Protein AF-A0A2V8V3L8-F1 (afdb_monomer_lite)

Secondary structure (DSSP, 8-state):
--HHHHHHHHHHHHHHHHHHHHHHHHHHHHHHHHHHHHHHHHHHHHHHHTSS-SS-TT-EEEEEES-TTSHHHHHHHHHHHHHHHHHT-EEEEES-SS--HHHHHHHHHHHHT-SSPPSEEEEE-S-TTT--

pLDDT: mean 83.92, std 11.47, range [58.34, 96.44]

Sequence (132 aa):
MGITLVRLHEVQVESKKQVIVTLKEIAMRQCHRAATAILLGTMLSVLAGCGGSQHDPLEKYYLLSANVKIPYWQTAANGLMRAASQLQVKGEVVGPETYDPQAEQQELHRLIGLQPKPAGILVSPADPALMK

Foldseek 3Di:
DPPVVVVVVVVVVVVVVVVVVVVVVVVVVVVVVVVVVVVVVVVVVVVVPPPDLPDDLAAEEEEFDQACQDPVNVVVQVVQVVVCVVSNHHYYYDHDNDRDQVRSLVVVVVQCPDPVHHNYYHYDHPDVVSVD

Radius of gyration: 36.72 Å; chains: 1; bounding box: 55×32×110 Å

Structure (mmCIF, N/CA/C/O backbone):
data_AF-A0A2V8V3L8-F1
#
_entry.id   AF-A0A2V8V3L8-F1
#
loop_
_atom_site.group_PDB
_atom_site.id
_atom_site.type_symbol
_atom_site.label_atom_id
_atom_site.label_alt_id
_atom_site.label_comp_id
_atom_site.label_asym_id
_atom_site.label_entity_id
_atom_site.label_seq_id
_atom_site.pdbx_PDB_ins_code
_atom_site.Cartn_x
_atom_site.Cartn_y
_atom_site.Cartn_z
_atom_site.occupancy
_atom_site.B_iso_or_equiv
_atom_site.auth_seq_id
_atom_site.auth_comp_id
_atom_site.auth_asym_id
_atom_site.auth_atom_id
_atom_site.pdbx_PDB_model_num
ATOM 1 N N . MET A 1 1 ? -38.035 22.301 89.319 1.00 58.34 1 MET A N 1
ATOM 2 C CA . MET A 1 1 ? -38.527 21.925 87.972 1.00 58.34 1 MET A CA 1
ATOM 3 C C . MET A 1 1 ? -37.571 22.269 86.806 1.00 58.34 1 MET A C 1
ATOM 5 O O . MET A 1 1 ? -38.019 22.262 85.673 1.00 58.34 1 MET A O 1
ATOM 9 N N . GLY A 1 2 ? -36.267 22.535 87.011 1.00 58.88 2 GLY A N 1
ATOM 10 C CA . GLY A 1 2 ? -35.369 22.965 85.910 1.00 58.88 2 GLY A CA 1
ATOM 11 C C . GLY A 1 2 ? -34.544 21.864 85.220 1.00 58.88 2 GLY A C 1
ATOM 12 O O . GLY A 1 2 ? -34.156 22.009 84.067 1.00 58.88 2 GLY A O 1
ATOM 13 N N . ILE A 1 3 ? -34.294 20.741 85.900 1.00 61.59 3 ILE A N 1
ATOM 14 C CA . ILE A 1 3 ? -33.289 19.741 85.481 1.00 61.59 3 ILE A CA 1
ATOM 15 C C . ILE A 1 3 ? -33.797 18.854 84.326 1.00 61.59 3 ILE A C 1
ATOM 17 O O . ILE A 1 3 ? -33.028 18.435 83.462 1.00 61.59 3 ILE A O 1
ATOM 21 N N . THR A 1 4 ? -35.110 18.619 84.250 1.00 63.62 4 THR A N 1
ATOM 22 C CA . THR A 1 4 ? -35.726 17.801 83.192 1.00 63.62 4 THR A CA 1
ATOM 23 C C . THR A 1 4 ? -35.681 18.485 81.822 1.00 63.62 4 THR A C 1
ATOM 25 O O . THR A 1 4 ? -35.537 17.812 80.805 1.00 63.62 4 THR A O 1
ATOM 28 N N . LEU A 1 5 ? -35.750 19.820 81.783 1.00 62.22 5 LEU A N 1
ATOM 29 C CA . LEU A 1 5 ? -35.767 20.583 80.530 1.00 62.22 5 LEU A CA 1
ATOM 30 C C . LEU A 1 5 ? -34.367 20.672 79.898 1.00 62.22 5 LEU A C 1
ATOM 32 O O . LEU A 1 5 ? -34.233 20.559 78.682 1.00 62.22 5 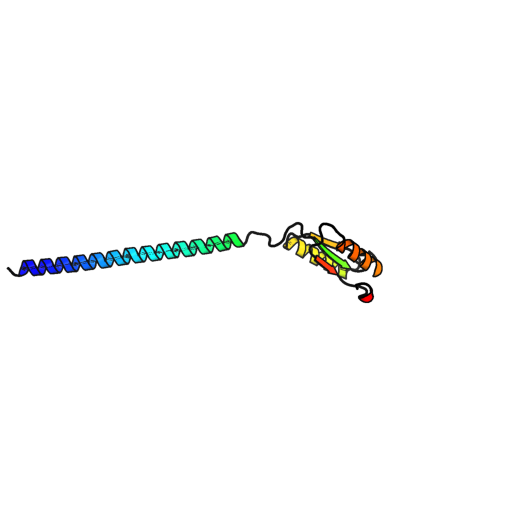LEU A O 1
ATOM 36 N N . VAL A 1 6 ? -33.318 20.757 80.725 1.00 65.88 6 VAL A N 1
ATOM 37 C CA . VAL A 1 6 ? -31.917 20.713 80.268 1.00 65.88 6 VAL A CA 1
ATOM 38 C C . VAL A 1 6 ? -31.567 19.337 79.696 1.00 65.88 6 VAL A C 1
ATOM 40 O O . VAL A 1 6 ? -30.998 19.256 78.610 1.00 65.88 6 VAL A O 1
ATOM 43 N N . ARG A 1 7 ? -32.000 18.248 80.351 1.00 68.62 7 ARG A N 1
ATOM 44 C CA . ARG A 1 7 ? -31.803 16.887 79.821 1.00 68.62 7 ARG A CA 1
ATOM 45 C C . ARG A 1 7 ? -32.494 16.660 78.478 1.00 68.62 7 ARG A C 1
ATOM 47 O O . ARG A 1 7 ? -31.928 15.995 77.618 1.00 68.62 7 ARG A O 1
ATOM 54 N N . LEU A 1 8 ? -33.695 17.206 78.279 1.00 63.47 8 LEU A N 1
ATOM 55 C CA . LEU A 1 8 ? -34.401 17.097 76.997 1.00 63.47 8 LEU A CA 1
ATOM 56 C C . LEU A 1 8 ? -33.667 17.833 75.871 1.00 63.47 8 LEU A C 1
ATOM 58 O O . LEU A 1 8 ? -33.600 17.327 74.750 1.00 63.47 8 LEU A O 1
ATOM 62 N N . HIS A 1 9 ? -33.081 18.993 76.172 1.00 70.88 9 HIS A N 1
ATOM 63 C CA . HIS A 1 9 ? -32.285 19.740 75.204 1.00 70.88 9 HIS A CA 1
ATOM 64 C C . HIS A 1 9 ? -30.993 18.994 74.830 1.00 70.88 9 HIS A C 1
ATOM 66 O O . HIS A 1 9 ? -30.663 18.892 73.652 1.00 70.88 9 HIS A O 1
ATOM 72 N N . GLU A 1 10 ? -30.298 18.404 75.802 1.00 76.69 10 GLU A N 1
ATOM 73 C CA . GLU A 1 10 ? -29.054 17.657 75.571 1.00 76.69 10 GLU A CA 1
ATOM 74 C C . GLU A 1 10 ? -29.277 16.384 74.739 1.00 76.69 10 GLU A C 1
ATOM 76 O O . GLU A 1 10 ? -28.551 16.131 73.779 1.00 76.69 10 GLU A O 1
ATOM 81 N N . VAL A 1 11 ? -30.364 15.652 75.007 1.00 75.81 11 VAL A N 1
ATOM 82 C CA . VAL A 1 11 ? -30.766 14.483 74.205 1.00 75.81 11 VAL A CA 1
ATOM 83 C C . VAL A 1 11 ? -31.126 14.879 72.766 1.00 75.81 11 VAL A C 1
ATOM 85 O O . VAL A 1 11 ? -30.802 14.157 71.822 1.00 75.81 11 VAL A O 1
ATOM 88 N N . GLN A 1 12 ? -31.758 16.039 72.562 1.00 70.94 12 GLN A N 1
ATOM 89 C CA . GLN A 1 12 ? -32.039 16.554 71.217 1.00 70.94 12 GLN A CA 1
ATOM 90 C C . GLN A 1 12 ? -30.770 16.960 70.461 1.00 70.94 12 GLN A C 1
ATOM 92 O O . GLN A 1 12 ? -30.672 16.717 69.256 1.00 70.94 12 GLN A O 1
ATOM 97 N N . VAL A 1 13 ? -29.788 17.546 71.146 1.00 78.31 13 VAL A N 1
ATOM 98 C CA . VAL A 1 13 ? -28.498 17.909 70.543 1.00 78.31 13 VAL A CA 1
ATOM 99 C C . VAL A 1 13 ? -27.724 16.660 70.122 1.00 78.31 13 VAL A C 1
ATOM 101 O O . VAL A 1 13 ? -27.207 16.620 69.003 1.00 78.31 13 VAL A O 1
ATOM 104 N N . GLU A 1 14 ? -27.697 15.625 70.959 1.00 79.06 14 GLU A N 1
ATOM 105 C CA . GLU A 1 14 ? -26.986 14.381 70.652 1.00 79.06 14 GLU A CA 1
ATOM 106 C C . GLU A 1 14 ? -27.655 13.611 69.503 1.00 79.06 14 GLU A C 1
ATOM 108 O O . GLU A 1 14 ? -26.984 13.148 68.582 1.00 79.06 14 GLU A O 1
ATOM 113 N N . SER A 1 15 ? -28.993 13.593 69.465 1.00 77.12 15 SER A N 1
ATOM 114 C CA . SER A 1 15 ? -29.760 13.031 68.346 1.00 77.12 15 SER A CA 1
ATOM 115 C C . SER A 1 15 ? -29.454 13.738 67.019 1.00 77.12 15 SER A C 1
ATOM 117 O O . SER A 1 15 ? -29.175 13.088 66.009 1.00 77.12 15 SER A O 1
ATOM 119 N N . LYS A 1 16 ? -29.404 15.078 67.011 1.00 75.31 16 LYS A N 1
ATOM 120 C CA . LYS A 1 16 ? -29.047 15.841 65.803 1.00 75.31 16 LYS A CA 1
ATOM 121 C C . LYS A 1 16 ? -27.620 15.562 65.335 1.00 75.31 16 LYS A C 1
ATOM 123 O O . LYS A 1 16 ? -27.401 15.429 64.131 1.00 75.31 16 LYS A O 1
ATOM 128 N N . LYS A 1 17 ? -26.657 15.448 66.255 1.00 78.94 17 LYS A N 1
ATOM 129 C CA . LYS A 1 17 ? -25.273 15.082 65.916 1.00 78.94 17 LYS A CA 1
ATOM 130 C C . LYS A 1 17 ? -25.204 13.696 65.281 1.00 78.94 17 LYS A C 1
ATOM 132 O O . LYS A 1 17 ? -24.587 13.560 64.226 1.00 78.94 17 LYS A O 1
ATOM 137 N N . GLN A 1 18 ? -25.889 12.712 65.865 1.00 79.31 18 GLN A N 1
ATOM 138 C CA . GLN A 1 18 ? -25.940 11.345 65.348 1.00 79.31 18 GLN A CA 1
ATOM 139 C C . GLN A 1 18 ? -26.467 11.316 63.905 1.00 79.31 18 GLN A C 1
ATOM 141 O O . GLN A 1 18 ? -25.837 10.735 63.024 1.00 79.31 18 GLN A O 1
ATOM 146 N N . VAL A 1 19 ? -27.571 12.024 63.635 1.00 76.56 19 VAL A N 1
ATOM 147 C CA . VAL A 1 19 ? -28.177 12.103 62.295 1.00 76.56 19 VAL A CA 1
ATOM 148 C C . VAL A 1 19 ? -27.223 12.739 61.276 1.00 76.56 19 VAL A C 1
ATOM 150 O O . VAL A 1 19 ? -27.087 12.229 60.166 1.00 76.56 19 VAL A O 1
ATOM 153 N N . ILE A 1 20 ? -26.511 13.811 61.638 1.00 73.88 20 ILE A N 1
ATOM 154 C CA . ILE A 1 20 ? -25.552 14.477 60.738 1.00 73.88 20 ILE A CA 1
ATOM 155 C C . ILE A 1 20 ? -24.369 13.559 60.397 1.00 73.88 20 ILE A C 1
ATOM 157 O O . ILE A 1 20 ? -23.920 13.538 59.248 1.00 73.88 20 ILE A O 1
ATOM 161 N N . VAL A 1 21 ? -23.866 12.795 61.371 1.00 77.94 21 VAL A N 1
ATOM 162 C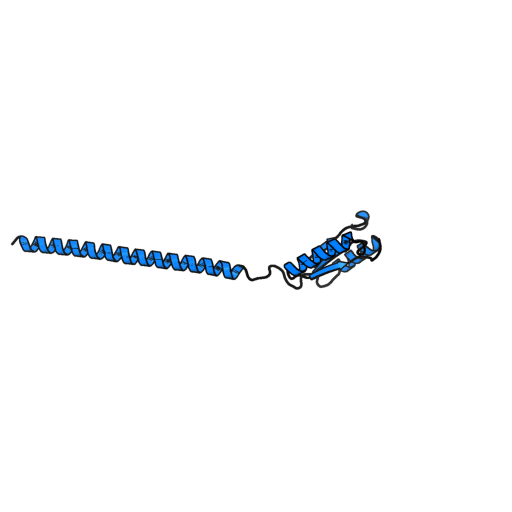 CA . VAL A 1 21 ? -22.768 11.840 61.158 1.00 77.94 21 VAL A CA 1
ATOM 163 C C . VAL A 1 21 ? -23.209 10.723 60.211 1.00 77.94 21 VAL A C 1
ATOM 165 O O . VAL A 1 21 ? -22.535 10.471 59.213 1.00 77.94 21 VAL A O 1
ATOM 168 N N . THR A 1 22 ? -24.381 10.125 60.440 1.00 71.50 22 THR A N 1
ATOM 169 C CA . THR A 1 22 ? -24.912 9.061 59.575 1.00 71.50 22 THR A CA 1
ATOM 170 C C . THR A 1 22 ? -25.196 9.555 58.151 1.00 71.50 22 THR A C 1
ATOM 172 O O . THR A 1 22 ? -24.877 8.860 57.187 1.00 71.50 22 THR A O 1
ATOM 175 N N . LEU A 1 23 ? -25.719 10.776 57.981 1.00 71.69 23 LEU A N 1
ATOM 176 C CA . LEU A 1 23 ? -25.946 11.371 56.657 1.00 71.69 23 LEU A CA 1
ATOM 177 C C . LEU A 1 23 ? -24.640 11.577 55.874 1.00 71.69 23 LEU A C 1
ATOM 179 O O . LEU A 1 23 ? -24.595 11.300 54.674 1.00 71.69 23 LEU A O 1
ATOM 183 N N . LYS A 1 24 ? -23.563 12.013 56.541 1.00 73.62 24 LYS A N 1
ATOM 184 C CA . LYS A 1 24 ? -22.238 12.156 55.917 1.00 73.62 24 LYS A CA 1
ATOM 185 C C . LYS A 1 24 ? -21.662 10.814 55.469 1.00 73.62 24 LYS A C 1
ATOM 187 O O . LYS A 1 24 ? -21.111 10.738 54.373 1.00 73.62 24 LYS A O 1
ATOM 192 N N . GLU A 1 25 ? -21.804 9.762 56.273 1.00 78.31 25 GLU A N 1
ATOM 193 C CA . GLU A 1 25 ? -21.326 8.423 55.904 1.00 78.31 25 GLU A CA 1
ATOM 194 C C . GLU A 1 25 ? -22.088 7.834 54.712 1.00 78.31 25 GLU A C 1
ATOM 196 O O . GLU A 1 25 ? -21.476 7.236 53.825 1.00 78.31 25 GLU A O 1
ATOM 201 N N . ILE A 1 26 ? -23.408 8.036 54.648 1.00 73.56 26 ILE A N 1
ATOM 202 C CA . ILE A 1 26 ? -24.231 7.596 53.515 1.00 73.56 26 ILE A CA 1
ATOM 203 C C . ILE A 1 26 ? -23.817 8.344 52.241 1.00 73.56 26 ILE A C 1
ATOM 205 O O . ILE A 1 26 ? -23.554 7.703 51.223 1.00 73.56 26 ILE A O 1
ATOM 209 N N . ALA A 1 27 ? -23.666 9.672 52.309 1.00 74.88 27 ALA A N 1
ATOM 210 C CA . ALA A 1 27 ? -23.226 10.483 51.173 1.00 74.88 27 ALA A CA 1
ATOM 211 C C . ALA A 1 27 ? -21.817 10.092 50.688 1.00 74.88 27 ALA A C 1
ATOM 213 O O . ALA A 1 27 ? -21.593 9.941 49.488 1.00 74.88 27 ALA A O 1
ATOM 214 N N . MET A 1 28 ? -20.876 9.848 51.606 1.00 78.56 28 MET A N 1
ATOM 215 C CA . MET A 1 28 ? -19.509 9.429 51.274 1.00 78.56 28 MET A CA 1
ATOM 216 C C . MET A 1 28 ? -19.478 8.049 50.600 1.00 78.56 28 MET A C 1
ATOM 218 O O . MET A 1 28 ? -18.789 7.869 49.593 1.00 78.56 28 MET A O 1
ATOM 222 N N . ARG A 1 29 ? -20.274 7.087 51.090 1.00 73.62 29 ARG A N 1
ATOM 223 C CA . ARG A 1 29 ? -20.439 5.766 50.456 1.00 73.62 29 ARG A CA 1
ATOM 224 C C . ARG A 1 29 ? -21.087 5.879 49.074 1.00 73.62 29 ARG A C 1
ATOM 226 O O . ARG A 1 29 ? -20.736 5.117 48.177 1.00 73.62 29 ARG A O 1
ATOM 233 N N . GLN A 1 30 ? -21.999 6.828 48.881 1.00 74.81 30 GLN A N 1
ATOM 234 C CA . GLN A 1 30 ? -22.685 7.052 47.609 1.00 74.81 30 GLN A CA 1
ATOM 235 C C . GLN A 1 30 ? -21.763 7.693 46.558 1.00 74.81 30 GLN A C 1
ATOM 237 O O . GLN A 1 30 ? -21.718 7.210 45.426 1.00 74.81 30 GLN A O 1
ATOM 242 N N . CYS A 1 31 ? -20.936 8.671 46.945 1.00 71.00 31 CYS A N 1
ATOM 243 C CA . CYS A 1 31 ? -19.882 9.230 46.091 1.00 71.00 31 CYS A CA 1
ATOM 244 C C . CYS A 1 31 ? -18.819 8.188 45.723 1.00 71.00 31 CYS A C 1
ATOM 246 O O . CYS A 1 31 ? -18.397 8.124 44.571 1.00 71.00 31 CYS A O 1
ATOM 248 N N . HIS A 1 32 ? -18.418 7.336 46.674 1.00 70.94 32 HIS A N 1
ATOM 249 C CA . HIS A 1 32 ? -17.433 6.288 46.418 1.00 70.94 32 HIS A CA 1
ATOM 250 C C . HIS A 1 32 ? -17.939 5.276 45.384 1.00 70.94 32 HIS A C 1
ATOM 252 O O . HIS A 1 32 ? -17.225 4.991 44.428 1.00 70.94 32 HIS A O 1
ATOM 258 N N . ARG A 1 33 ? -19.188 4.804 45.522 1.00 73.19 33 ARG A N 1
ATOM 259 C CA . ARG A 1 33 ? -19.825 3.867 44.576 1.00 73.19 33 ARG A CA 1
ATOM 260 C C . ARG A 1 33 ? -20.022 4.476 43.188 1.00 73.19 33 ARG A C 1
ATOM 262 O O . ARG A 1 33 ? -19.802 3.791 42.193 1.00 73.19 33 ARG A O 1
ATOM 269 N N . ALA A 1 34 ? -20.398 5.755 43.116 1.00 74.19 34 ALA A N 1
ATOM 270 C CA . ALA A 1 34 ? -20.501 6.477 41.849 1.00 74.19 34 ALA A CA 1
ATOM 271 C C . ALA A 1 34 ? -19.130 6.602 41.161 1.00 74.19 34 ALA A C 1
ATOM 273 O O . ALA A 1 34 ? -19.011 6.312 39.973 1.00 74.19 34 ALA A O 1
ATOM 274 N N . ALA A 1 35 ? -18.079 6.941 41.914 1.00 74.62 35 ALA A N 1
ATOM 275 C CA . ALA A 1 35 ? -16.717 7.023 41.390 1.00 74.62 35 ALA A CA 1
ATOM 276 C C . ALA A 1 35 ? -16.189 5.661 40.904 1.00 74.62 35 ALA A C 1
ATOM 278 O O . ALA A 1 35 ? -15.551 5.598 39.854 1.00 74.62 35 ALA A O 1
ATOM 279 N N . THR A 1 36 ? -16.494 4.562 41.611 1.00 76.88 36 THR A N 1
ATOM 280 C CA . THR A 1 36 ? -16.099 3.210 41.168 1.00 76.88 36 THR A CA 1
ATOM 281 C C . THR A 1 36 ? -16.813 2.806 39.881 1.00 76.88 36 THR A C 1
ATOM 283 O O . THR A 1 36 ? -16.181 2.248 38.989 1.00 76.88 36 THR A O 1
ATOM 286 N N . ALA A 1 37 ? -18.110 3.108 39.757 1.00 78.75 37 ALA A N 1
ATOM 287 C CA . ALA A 1 37 ? -18.887 2.789 38.560 1.00 78.75 37 ALA A CA 1
ATOM 288 C C . ALA A 1 37 ? -18.382 3.543 37.318 1.00 78.75 37 ALA A C 1
ATOM 290 O O . ALA A 1 37 ? -18.289 2.957 36.242 1.00 78.75 37 ALA A O 1
ATOM 291 N N . ILE A 1 38 ? -17.998 4.815 37.474 1.00 79.69 38 ILE A N 1
ATOM 292 C CA . ILE A 1 38 ? -17.433 5.624 36.384 1.00 79.69 38 ILE A CA 1
ATOM 293 C C . ILE A 1 38 ? -16.075 5.064 35.936 1.00 79.69 38 ILE A C 1
ATOM 295 O O . ILE A 1 38 ? -15.862 4.890 34.739 1.00 79.69 38 ILE A O 1
ATOM 299 N N . LEU A 1 39 ? -15.185 4.728 36.878 1.00 77.62 39 LEU A N 1
ATOM 300 C CA . LEU A 1 39 ? -13.869 4.140 36.585 1.00 77.62 39 LEU A CA 1
ATOM 301 C C . LEU A 1 39 ? -13.960 2.781 35.874 1.00 77.62 39 LEU A C 1
ATOM 303 O O . LEU A 1 39 ? -13.211 2.517 34.936 1.00 77.62 39 LEU A O 1
ATOM 307 N N . LEU A 1 40 ? -14.887 1.919 36.295 1.00 76.69 40 LEU A N 1
ATOM 308 C CA . LEU A 1 40 ? -15.127 0.630 35.638 1.00 76.69 40 LEU A CA 1
ATOM 309 C C . LEU A 1 40 ? -15.719 0.803 34.232 1.00 76.69 40 LEU A C 1
ATOM 311 O O . LEU A 1 40 ? -15.318 0.095 33.309 1.00 76.69 40 LEU A O 1
ATOM 315 N N . GLY A 1 41 ? -16.634 1.759 34.053 1.00 76.75 41 GLY A N 1
ATOM 316 C CA . GLY A 1 41 ? -17.239 2.054 32.753 1.00 76.75 41 GLY A CA 1
ATOM 317 C C . GLY A 1 41 ? -16.231 2.572 31.724 1.00 76.75 41 GLY A C 1
ATOM 318 O O . GLY A 1 41 ? -16.216 2.106 30.582 1.00 76.75 41 GLY A O 1
ATOM 319 N N . THR A 1 42 ? -15.345 3.493 32.117 1.00 73.75 42 THR A N 1
ATOM 320 C CA . THR A 1 42 ? -14.301 4.014 31.218 1.00 73.75 42 THR A CA 1
ATOM 321 C C . THR A 1 42 ? -13.293 2.936 30.831 1.00 73.75 42 THR A C 1
ATOM 323 O O . THR A 1 42 ? -12.954 2.822 29.654 1.00 73.75 42 THR A O 1
ATOM 326 N N . MET A 1 43 ? -12.879 2.083 31.772 1.00 72.00 43 MET A N 1
ATOM 327 C CA . MET A 1 43 ? -11.955 0.982 31.490 1.00 72.00 43 MET A CA 1
ATOM 328 C C . MET A 1 43 ? -12.538 -0.037 30.499 1.00 72.00 43 MET A C 1
ATOM 330 O O . MET A 1 43 ? -11.842 -0.465 29.579 1.00 72.00 43 MET A O 1
ATOM 334 N N . LEU A 1 44 ? -13.827 -0.373 30.622 1.00 69.50 44 LEU A N 1
ATOM 335 C CA . LEU A 1 44 ? -14.495 -1.305 29.707 1.00 69.50 44 LEU A CA 1
ATOM 336 C C . LEU A 1 44 ? -14.671 -0.725 28.292 1.00 69.50 44 LEU A C 1
ATOM 338 O O . LEU A 1 44 ? -14.595 -1.454 27.305 1.00 69.50 44 LEU A O 1
AT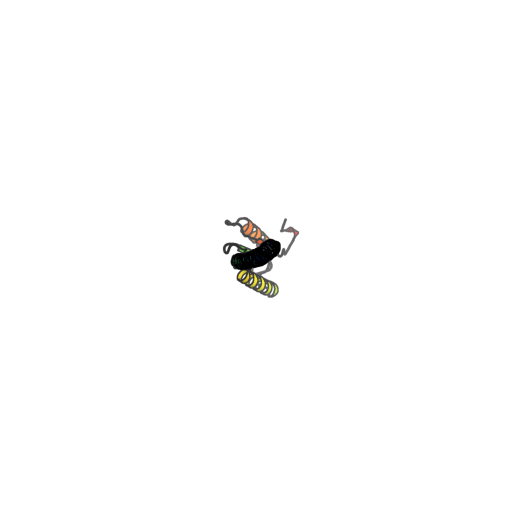OM 342 N N . SER A 1 45 ? -14.846 0.594 28.190 1.00 66.50 45 SER A N 1
ATOM 343 C CA . SER A 1 45 ? -15.002 1.299 26.910 1.00 66.50 45 SER A CA 1
ATOM 344 C C . SER A 1 45 ? -13.699 1.321 26.099 1.00 66.50 45 SER A C 1
ATOM 346 O O . SER A 1 45 ? -13.727 1.173 24.879 1.00 66.50 45 SER A O 1
ATOM 348 N N . VAL A 1 46 ? -12.548 1.443 26.772 1.00 68.06 46 VAL A N 1
ATOM 349 C CA . VAL A 1 46 ? -11.219 1.376 26.136 1.00 68.06 46 VAL A CA 1
ATOM 350 C C . VAL A 1 46 ? -10.938 -0.024 25.577 1.00 68.06 46 VAL A C 1
ATOM 352 O O . VAL A 1 46 ? -10.413 -0.150 24.475 1.00 68.06 46 VAL A O 1
ATOM 355 N N . LEU A 1 47 ? -11.349 -1.079 26.286 1.00 64.25 47 LEU A N 1
ATOM 356 C CA . LEU A 1 47 ? -11.167 -2.467 25.841 1.00 64.25 47 LEU A CA 1
ATOM 357 C C . LEU A 1 47 ? -11.999 -2.808 24.593 1.00 64.25 47 LEU A C 1
ATOM 359 O O . LEU A 1 47 ? -11.529 -3.547 23.732 1.00 64.25 47 LEU A O 1
ATOM 363 N N . ALA A 1 48 ? -13.206 -2.249 24.463 1.00 62.81 48 ALA A N 1
ATOM 364 C CA . ALA A 1 48 ? -14.067 -2.475 23.300 1.00 62.81 48 ALA A CA 1
ATOM 365 C C . ALA A 1 48 ? -13.574 -1.764 22.022 1.00 62.81 48 ALA A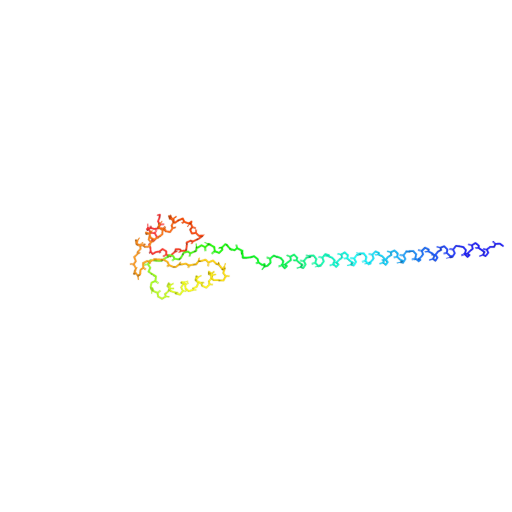 C 1
ATOM 367 O O . ALA A 1 48 ? -13.900 -2.195 20.918 1.00 62.81 48 ALA A O 1
ATOM 368 N N . GLY A 1 49 ? -12.778 -0.697 22.153 1.00 60.41 49 GLY A N 1
ATOM 369 C CA . GLY A 1 49 ? -12.260 0.078 21.020 1.00 60.41 49 GLY A CA 1
ATOM 370 C C . GLY A 1 49 ? -11.009 -0.499 20.345 1.00 60.41 49 GLY A C 1
ATOM 371 O O . GLY A 1 49 ? -10.689 -0.098 19.232 1.00 60.41 49 GLY A O 1
ATOM 372 N N . CYS A 1 50 ? -10.298 -1.438 20.978 1.00 63.09 50 CYS A N 1
ATOM 373 C CA . CYS A 1 50 ? -8.999 -1.933 20.494 1.00 63.09 50 CYS A CA 1
ATOM 374 C C . CYS A 1 50 ? -9.062 -3.208 19.628 1.00 63.09 50 CYS A C 1
ATOM 376 O O . CYS A 1 50 ? -8.016 -3.769 19.314 1.00 63.09 50 CYS A O 1
ATOM 378 N N . GLY A 1 51 ? -10.254 -3.702 19.269 1.00 59.62 51 GLY A N 1
ATOM 379 C CA . GLY A 1 51 ? -10.412 -5.032 18.657 1.00 59.62 51 GLY A CA 1
ATOM 380 C C . GLY A 1 51 ? -10.751 -5.079 17.163 1.00 59.62 51 GLY A C 1
ATOM 381 O O . GLY A 1 51 ? -10.723 -6.162 16.583 1.00 59.62 51 GLY A O 1
ATOM 382 N N . GLY A 1 52 ? -11.109 -3.956 16.536 1.00 64.31 52 GLY A N 1
ATOM 383 C CA . GLY A 1 52 ? -11.510 -3.927 15.125 1.00 64.31 52 GLY A CA 1
ATOM 384 C C . GLY A 1 52 ? -10.342 -3.595 14.200 1.00 64.31 52 GLY A C 1
ATOM 385 O O . GLY A 1 52 ? -9.652 -2.605 14.434 1.00 64.31 52 GLY A O 1
ATOM 386 N N . SER A 1 53 ? -10.143 -4.383 13.136 1.00 67.06 53 SER A N 1
ATOM 387 C CA . SER A 1 53 ? -9.289 -3.957 12.019 1.00 67.06 53 SER A CA 1
ATOM 388 C C . SER A 1 53 ? -9.856 -2.659 11.449 1.00 67.06 53 SER A C 1
ATOM 390 O O . SER A 1 53 ? -11.033 -2.600 11.093 1.00 67.06 53 SER A O 1
ATOM 392 N N . GLN A 1 54 ? -9.026 -1.620 11.366 1.00 74.00 54 GLN A N 1
ATOM 393 C CA . GLN A 1 54 ? -9.399 -0.347 10.745 1.00 74.00 54 GLN A CA 1
ATOM 394 C C . GLN A 1 54 ? -9.524 -0.458 9.211 1.00 74.00 54 GLN A C 1
ATOM 396 O O . GLN A 1 54 ? -9.988 0.480 8.568 1.00 74.00 54 GLN A O 1
ATOM 401 N N . HIS A 1 55 ? -9.137 -1.608 8.648 1.00 79.25 55 HIS A N 1
ATOM 402 C CA . HIS A 1 55 ? -9.091 -1.898 7.219 1.00 79.25 55 HIS A CA 1
ATOM 403 C C . HIS A 1 55 ? -9.999 -3.070 6.842 1.00 79.25 55 HIS A C 1
ATOM 405 O O . HIS A 1 55 ? -10.076 -4.063 7.580 1.00 79.25 55 HIS A O 1
ATOM 411 N N . ASP A 1 56 ? -10.643 -2.978 5.676 1.00 82.00 56 ASP A N 1
ATOM 412 C CA . ASP A 1 56 ? -11.367 -4.100 5.078 1.00 82.00 56 ASP A CA 1
ATOM 413 C C . ASP A 1 56 ? -10.354 -5.122 4.507 1.00 82.00 56 ASP A C 1
ATOM 415 O O . ASP A 1 56 ? -9.508 -4.759 3.686 1.00 82.00 56 ASP A O 1
ATOM 419 N N . PRO A 1 57 ? -10.422 -6.416 4.885 1.00 83.88 57 PRO A N 1
ATOM 420 C CA . PRO A 1 57 ? -9.527 -7.455 4.362 1.00 83.88 57 PRO A CA 1
ATOM 421 C C . PRO A 1 57 ? -9.546 -7.636 2.836 1.00 83.88 57 PRO A C 1
ATOM 423 O O . PRO A 1 57 ? -8.679 -8.320 2.275 1.00 83.88 57 PRO A O 1
ATOM 426 N N . LEU A 1 58 ? -10.560 -7.091 2.161 1.00 85.94 58 LEU A N 1
ATOM 427 C CA . LEU A 1 58 ? -10.707 -7.101 0.709 1.00 85.94 58 LEU A CA 1
ATOM 428 C C . LEU A 1 58 ? -10.010 -5.914 0.024 1.00 85.94 58 LEU A C 1
ATOM 430 O O . LEU A 1 58 ? -9.917 -5.914 -1.207 1.00 85.94 58 LEU A O 1
ATOM 434 N N . GLU A 1 59 ? -9.481 -4.945 0.779 1.00 90.94 59 GLU A N 1
ATOM 435 C CA . GLU A 1 59 ? -8.670 -3.846 0.250 1.00 90.94 59 GLU A CA 1
ATOM 436 C C . GLU A 1 59 ? -7.426 -4.391 -0.459 1.00 90.94 59 GLU A C 1
ATOM 438 O O . GLU A 1 59 ? -6.618 -5.126 0.118 1.00 90.94 59 GLU A O 1
ATOM 443 N N . LYS A 1 60 ? -7.270 -4.025 -1.737 1.00 94.50 60 LYS A N 1
ATOM 444 C CA . LYS A 1 60 ? -6.123 -4.404 -2.570 1.00 94.50 60 LYS A CA 1
ATOM 445 C C . LYS A 1 60 ? -5.273 -3.192 -2.918 1.00 94.50 60 LYS A C 1
ATOM 447 O O . LYS A 1 60 ? -5.771 -2.245 -3.530 1.00 94.50 60 LYS A O 1
ATOM 452 N N . TYR A 1 61 ? -3.991 -3.277 -2.586 1.00 96.00 61 TYR A N 1
ATOM 453 C CA . TYR A 1 61 ? -2.963 -2.303 -2.923 1.00 96.00 61 TYR A CA 1
ATOM 454 C C . TYR A 1 61 ? -2.009 -2.871 -3.968 1.00 96.00 61 TYR A C 1
ATOM 456 O O . TYR A 1 61 ? -1.535 -4.000 -3.838 1.00 96.00 61 TYR A O 1
ATOM 464 N N . TYR A 1 62 ? -1.701 -2.072 -4.983 1.00 96.44 62 TYR A N 1
ATOM 465 C CA . TYR A 1 62 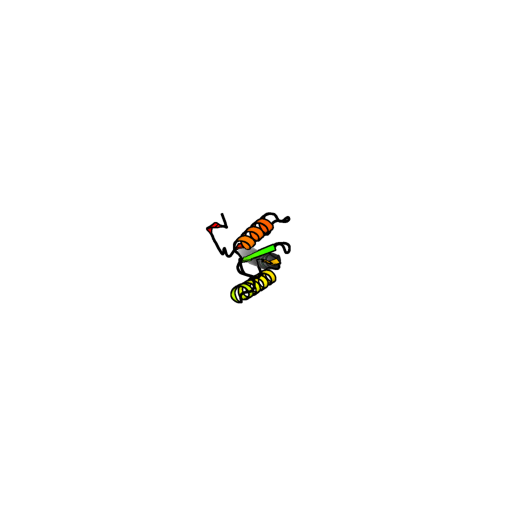? -0.793 -2.452 -6.062 1.00 96.44 62 TYR A CA 1
ATOM 466 C C . TYR A 1 62 ? 0.451 -1.570 -6.048 1.00 96.44 62 TYR A C 1
ATOM 468 O O . TYR A 1 62 ? 0.326 -0.356 -5.929 1.00 96.44 62 TYR A O 1
ATOM 476 N N . LEU A 1 63 ? 1.636 -2.156 -6.199 1.00 95.94 63 LEU A N 1
ATOM 477 C CA . LEU A 1 63 ? 2.876 -1.442 -6.500 1.00 95.94 63 LEU A CA 1
ATOM 478 C C . LEU A 1 63 ? 3.224 -1.659 -7.969 1.00 95.94 63 LEU A C 1
ATOM 480 O O . LEU A 1 63 ? 3.530 -2.777 -8.373 1.00 95.94 63 LEU A O 1
ATOM 484 N N . LEU A 1 64 ? 3.184 -0.583 -8.740 1.00 94.69 64 LEU A N 1
ATOM 485 C CA . LEU A 1 64 ? 3.499 -0.555 -10.156 1.00 94.69 64 LEU A CA 1
ATOM 486 C C . LEU A 1 64 ? 4.904 0.012 -10.384 1.00 94.69 64 LEU A C 1
ATOM 488 O O . LEU A 1 64 ? 5.244 1.071 -9.850 1.00 94.69 64 LEU A O 1
ATOM 492 N N . SER A 1 65 ? 5.704 -0.693 -11.181 1.00 93.94 65 SER A N 1
ATOM 493 C CA . SER A 1 65 ? 7.034 -0.252 -11.610 1.00 93.94 65 SER A CA 1
ATOM 494 C C . SER A 1 65 ? 7.360 -0.774 -13.006 1.00 93.94 65 SER A C 1
ATOM 496 O O . SER A 1 65 ? 7.024 -1.910 -13.331 1.00 93.94 65 SER A O 1
ATOM 498 N N . ALA A 1 66 ? 8.097 -0.003 -13.807 1.00 92.81 66 ALA A N 1
ATOM 499 C CA . ALA A 1 66 ? 8.530 -0.408 -15.147 1.00 92.81 66 ALA A CA 1
ATOM 500 C C . ALA A 1 66 ? 9.605 -1.507 -15.208 1.00 92.81 66 ALA A C 1
ATOM 502 O O . ALA A 1 66 ? 10.073 -1.797 -16.301 1.00 92.81 66 ALA A O 1
ATOM 503 N N . ASN A 1 67 ? 10.059 -2.083 -14.090 1.00 93.50 67 ASN A N 1
ATOM 504 C CA . ASN A 1 67 ? 10.883 -3.301 -14.084 1.00 93.50 67 ASN A CA 1
ATOM 505 C C . ASN A 1 67 ? 10.854 -3.954 -12.699 1.00 93.50 67 ASN A C 1
ATOM 507 O O . ASN A 1 67 ? 11.581 -3.529 -11.805 1.00 93.50 67 ASN A O 1
ATOM 511 N N . VAL A 1 68 ? 10.081 -5.017 -12.507 1.00 91.88 68 VAL A N 1
ATOM 512 C CA . VAL A 1 68 ? 9.901 -5.610 -11.168 1.00 91.88 68 VAL A CA 1
ATOM 513 C C . VAL A 1 68 ? 11.023 -6.568 -10.745 1.00 91.88 68 VAL A C 1
ATOM 515 O O . VAL A 1 68 ? 11.121 -6.913 -9.566 1.00 91.88 68 VAL A O 1
ATOM 518 N N . LYS A 1 69 ? 11.907 -6.986 -11.664 1.00 91.75 69 LYS A N 1
ATOM 519 C CA . LYS A 1 69 ? 12.940 -8.003 -11.382 1.00 91.75 69 LYS A CA 1
ATOM 520 C C . LYS A 1 69 ? 14.201 -7.485 -10.721 1.00 91.75 69 LYS A C 1
ATOM 522 O O . LYS A 1 69 ? 14.981 -8.290 -10.212 1.00 91.75 69 LYS A O 1
ATOM 527 N N . ILE A 1 70 ? 14.434 -6.177 -10.717 1.00 92.88 70 ILE A N 1
ATOM 528 C CA . ILE A 1 70 ? 15.650 -5.655 -10.093 1.00 92.88 70 ILE A CA 1
ATOM 529 C C . ILE A 1 70 ? 15.560 -5.733 -8.555 1.00 92.88 70 ILE A C 1
ATOM 531 O O . ILE A 1 70 ? 14.481 -5.534 -7.988 1.00 92.88 70 ILE A O 1
ATOM 535 N N . PRO A 1 71 ? 16.688 -5.964 -7.850 1.00 93.81 71 PRO A N 1
ATOM 536 C CA . PRO A 1 71 ? 16.701 -6.156 -6.393 1.00 93.81 71 PRO A CA 1
ATOM 537 C C . PRO A 1 71 ? 16.050 -5.025 -5.583 1.00 93.81 71 PRO A C 1
ATOM 539 O O . PRO A 1 71 ? 15.487 -5.258 -4.511 1.00 93.81 71 PRO A O 1
ATOM 542 N N . TYR A 1 72 ? 16.095 -3.797 -6.106 1.00 92.44 72 TYR A N 1
ATOM 543 C CA . TYR A 1 72 ? 15.432 -2.641 -5.507 1.00 92.44 72 TYR A CA 1
ATOM 544 C C . TYR A 1 72 ? 13.917 -2.868 -5.360 1.00 92.44 72 TYR A C 1
ATOM 546 O O . TYR A 1 72 ? 13.376 -2.759 -4.258 1.00 92.44 72 TYR A O 1
ATOM 554 N N . TRP A 1 73 ? 13.244 -3.278 -6.441 1.00 93.38 73 TRP A N 1
ATOM 555 C CA . TRP A 1 73 ? 11.794 -3.492 -6.442 1.00 93.38 73 TRP A CA 1
ATOM 556 C C . TRP A 1 73 ? 11.376 -4.749 -5.694 1.00 93.38 73 TRP A C 1
ATOM 558 O O . TRP A 1 73 ? 10.333 -4.744 -5.052 1.00 93.38 73 TRP A O 1
ATOM 568 N N . GLN A 1 74 ? 12.216 -5.782 -5.656 1.00 93.38 74 GLN A N 1
ATOM 569 C CA . GLN A 1 74 ? 11.979 -6.946 -4.796 1.00 93.38 74 GLN A CA 1
ATOM 570 C C . GLN A 1 74 ? 12.019 -6.575 -3.307 1.00 93.38 74 GLN A C 1
ATOM 572 O O . GLN A 1 74 ? 11.212 -7.054 -2.511 1.00 93.38 74 GLN A O 1
ATOM 577 N N . THR A 1 75 ? 12.927 -5.679 -2.917 1.00 95.56 75 THR A N 1
ATOM 578 C CA . THR A 1 75 ? 12.992 -5.172 -1.539 1.00 95.56 75 THR A CA 1
ATOM 579 C C . THR A 1 75 ? 11.750 -4.347 -1.202 1.00 95.56 75 THR A C 1
ATOM 581 O O . THR A 1 75 ? 11.144 -4.553 -0.148 1.00 95.56 75 THR A O 1
ATOM 584 N N . ALA A 1 76 ? 11.317 -3.472 -2.115 1.00 94.25 76 ALA A N 1
ATOM 585 C CA . ALA A 1 76 ? 10.078 -2.710 -1.969 1.00 94.25 76 ALA A CA 1
ATOM 586 C C . ALA A 1 76 ? 8.840 -3.625 -1.889 1.00 94.25 76 ALA A C 1
ATOM 588 O O . ALA A 1 76 ? 7.990 -3.426 -1.020 1.00 94.25 76 ALA A O 1
ATOM 589 N N . ALA A 1 77 ? 8.779 -4.673 -2.717 1.00 93.50 77 ALA A N 1
ATOM 590 C CA . ALA A 1 77 ? 7.731 -5.691 -2.696 1.00 93.50 77 ALA A CA 1
ATOM 591 C C . ALA A 1 77 ? 7.629 -6.362 -1.323 1.00 93.50 77 ALA A C 1
ATOM 593 O O . ALA A 1 77 ? 6.551 -6.434 -0.739 1.00 93.50 77 ALA A O 1
ATOM 594 N N . ASN A 1 78 ? 8.760 -6.791 -0.760 1.00 95.50 78 ASN A N 1
ATOM 595 C CA . ASN A 1 78 ? 8.801 -7.394 0.571 1.00 95.50 78 ASN A CA 1
ATOM 596 C C . ASN A 1 78 ? 8.322 -6.426 1.665 1.00 95.50 78 ASN A C 1
ATOM 598 O O . ASN A 1 78 ? 7.626 -6.840 2.594 1.00 95.50 78 ASN A O 1
ATOM 602 N N . GLY A 1 79 ? 8.663 -5.139 1.549 1.00 95.56 79 GLY A N 1
ATOM 603 C CA . GLY A 1 79 ? 8.161 -4.088 2.434 1.00 95.56 79 GLY A CA 1
ATOM 604 C C . GLY A 1 79 ? 6.639 -3.943 2.358 1.00 95.56 79 GLY A C 1
ATOM 605 O O . GLY A 1 79 ? 5.973 -3.974 3.395 1.00 95.56 79 GLY A O 1
ATOM 606 N N . LEU A 1 80 ? 6.089 -3.870 1.141 1.00 95.56 80 LEU A N 1
ATOM 607 C CA . LEU A 1 80 ? 4.645 -3.806 0.909 1.00 95.56 80 LEU A CA 1
ATOM 608 C C . LEU A 1 80 ? 3.933 -5.040 1.467 1.00 95.56 80 LEU A C 1
ATOM 610 O O . LEU A 1 80 ? 2.955 -4.899 2.192 1.00 95.56 80 LEU A O 1
ATOM 614 N N . MET A 1 81 ? 4.432 -6.244 1.185 1.00 95.50 81 MET A N 1
ATOM 615 C CA . MET A 1 81 ? 3.818 -7.488 1.659 1.00 95.50 81 MET A CA 1
ATOM 616 C C . MET A 1 81 ? 3.831 -7.595 3.185 1.00 95.50 81 MET A C 1
ATOM 618 O O . MET A 1 81 ? 2.848 -8.032 3.786 1.00 95.50 81 MET A O 1
ATOM 622 N N . ARG A 1 82 ? 4.913 -7.147 3.834 1.00 96.38 82 ARG A N 1
ATOM 623 C CA . ARG A 1 82 ? 4.980 -7.070 5.297 1.00 96.38 82 ARG A CA 1
ATOM 624 C C . ARG A 1 82 ? 3.930 -6.104 5.848 1.00 96.38 82 ARG A C 1
ATOM 626 O O . ARG A 1 82 ? 3.234 -6.470 6.791 1.00 96.38 82 ARG A O 1
ATOM 633 N N . ALA A 1 83 ? 3.795 -4.912 5.267 1.00 93.62 83 ALA A N 1
ATOM 634 C CA . ALA A 1 83 ? 2.788 -3.937 5.685 1.00 93.62 83 ALA A CA 1
ATOM 635 C C . ALA A 1 83 ? 1.359 -4.452 5.445 1.00 93.62 83 ALA A C 1
ATOM 637 O O . ALA A 1 83 ? 0.525 -4.386 6.343 1.00 93.62 83 ALA A O 1
ATOM 638 N N . ALA A 1 84 ? 1.101 -5.055 4.282 1.00 93.62 84 ALA A N 1
ATOM 639 C CA . ALA A 1 84 ? -0.189 -5.646 3.947 1.00 93.62 84 ALA A CA 1
ATOM 640 C C . ALA A 1 84 ? -0.589 -6.733 4.957 1.00 93.62 84 ALA A C 1
ATOM 642 O O . ALA A 1 84 ? -1.717 -6.747 5.440 1.00 93.62 84 ALA A O 1
ATOM 643 N N . SER A 1 85 ? 0.360 -7.582 5.365 1.00 92.25 85 SER A N 1
ATOM 644 C CA . SER A 1 85 ? 0.129 -8.582 6.411 1.00 92.25 85 SER A CA 1
ATOM 645 C C . SER A 1 85 ? -0.168 -7.967 7.780 1.00 92.25 85 SER A C 1
ATOM 647 O O . SER A 1 85 ? -0.982 -8.523 8.511 1.00 92.25 85 SER A O 1
ATOM 649 N N . GLN A 1 86 ? 0.497 -6.869 8.153 1.00 91.94 86 GLN A N 1
ATOM 650 C CA . GLN A 1 86 ? 0.270 -6.193 9.438 1.00 91.94 86 GLN A CA 1
ATOM 651 C C . GLN A 1 86 ? -1.100 -5.512 9.490 1.00 91.94 86 GLN A C 1
ATOM 653 O O . GLN A 1 86 ? -1.757 -5.543 10.525 1.00 91.94 86 GLN A O 1
ATOM 658 N N . LEU A 1 87 ? -1.529 -4.937 8.367 1.00 91.25 87 LEU A N 1
ATOM 659 C CA . LEU A 1 87 ? -2.816 -4.258 8.221 1.00 91.25 87 LEU A CA 1
ATOM 660 C C . LEU A 1 87 ? -3.955 -5.207 7.822 1.00 91.25 87 LEU A C 1
ATOM 662 O O . LEU A 1 87 ? -5.092 -4.773 7.698 1.00 91.25 87 LEU A O 1
ATOM 666 N N . GLN A 1 88 ? -3.658 -6.495 7.621 1.00 91.56 88 GLN A N 1
ATOM 667 C CA . GLN A 1 88 ? -4.606 -7.524 7.179 1.00 91.56 88 GLN A CA 1
ATOM 668 C C . GLN A 1 88 ? -5.267 -7.233 5.814 1.00 91.56 88 GLN A C 1
ATOM 670 O O . GLN A 1 88 ? -6.331 -7.771 5.518 1.00 91.56 88 GLN A O 1
ATOM 675 N N . VAL A 1 89 ? -4.601 -6.450 4.961 1.00 93.88 89 VAL A N 1
ATOM 676 C CA . VAL A 1 89 ? -5.023 -6.113 3.590 1.00 93.88 89 VAL A CA 1
ATOM 677 C C . VAL A 1 89 ? -4.265 -6.952 2.554 1.00 93.88 89 VAL A C 1
ATOM 679 O O . VAL A 1 89 ? -3.401 -7.772 2.884 1.00 93.88 89 VAL A O 1
ATOM 682 N N . LYS A 1 90 ? -4.574 -6.776 1.267 1.00 94.12 90 LYS A N 1
ATOM 683 C CA . LYS A 1 90 ? -3.888 -7.445 0.153 1.00 94.12 90 LYS A CA 1
ATOM 684 C C . LYS A 1 90 ? -2.904 -6.496 -0.530 1.00 94.12 90 LYS A C 1
ATOM 686 O O . LYS A 1 90 ? -3.235 -5.347 -0.801 1.00 94.12 90 LYS A O 1
ATOM 691 N N . GLY A 1 91 ? -1.713 -7.001 -0.842 1.00 94.25 91 GLY A N 1
ATOM 692 C CA . GLY A 1 91 ? -0.681 -6.296 -1.603 1.00 94.25 91 GLY A CA 1
ATOM 693 C C . GLY A 1 91 ? -0.239 -7.119 -2.811 1.00 94.25 91 GLY A C 1
ATOM 694 O O . GLY A 1 91 ? -0.161 -8.344 -2.717 1.00 94.25 91 GLY A O 1
ATOM 695 N N . GLU A 1 92 ? 0.049 -6.461 -3.930 1.00 94.50 92 GLU A N 1
ATOM 696 C CA . GLU A 1 92 ? 0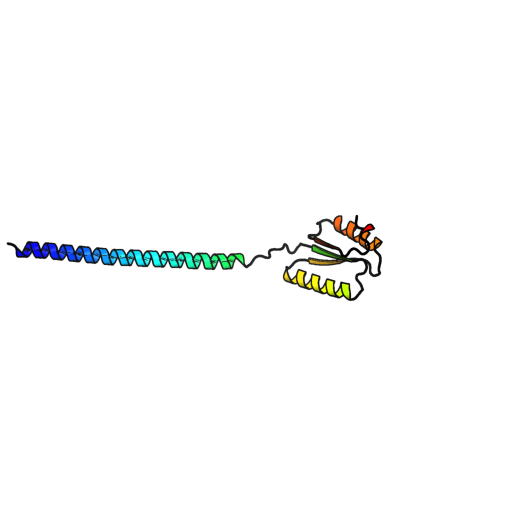.570 -7.089 -5.147 1.00 94.50 92 GLU A CA 1
ATOM 697 C C . GLU A 1 92 ? 1.566 -6.153 -5.842 1.00 94.50 92 GLU A C 1
ATOM 699 O O . GLU A 1 92 ? 1.416 -4.933 -5.794 1.00 94.50 92 GLU A O 1
ATOM 704 N N . VAL A 1 93 ? 2.590 -6.716 -6.484 1.00 94.25 93 VAL A N 1
ATOM 705 C CA . VAL A 1 93 ? 3.528 -5.956 -7.320 1.00 94.25 93 VAL A CA 1
ATOM 706 C C . VAL A 1 93 ? 3.282 -6.326 -8.768 1.00 94.25 93 VAL A C 1
ATOM 708 O O . VAL A 1 93 ? 3.277 -7.505 -9.112 1.00 94.25 93 VAL A O 1
ATOM 711 N N . VAL A 1 94 ? 3.080 -5.316 -9.600 1.00 94.38 94 VAL A N 1
ATOM 712 C CA . VAL A 1 94 ? 2.771 -5.462 -11.017 1.00 94.38 94 VAL A CA 1
ATOM 713 C C . VAL A 1 94 ? 3.713 -4.609 -11.850 1.00 94.38 94 VAL A C 1
ATOM 715 O O . VAL A 1 94 ? 4.219 -3.578 -11.408 1.00 94.38 94 VAL A O 1
ATOM 718 N N . GLY A 1 95 ? 3.965 -5.059 -13.068 1.00 91.94 95 GLY A N 1
ATOM 719 C CA . GLY A 1 95 ? 4.864 -4.391 -13.990 1.00 91.94 95 GLY A CA 1
ATOM 720 C C . GLY A 1 95 ? 5.638 -5.385 -14.844 1.00 91.94 95 GLY A C 1
ATOM 721 O O . GLY A 1 95 ? 5.613 -6.592 -14.582 1.00 91.94 95 GLY A O 1
ATOM 722 N N . PRO A 1 96 ? 6.313 -4.897 -15.889 1.00 91.88 96 PRO A N 1
ATOM 723 C CA . PRO A 1 96 ? 7.077 -5.743 -16.787 1.00 91.88 96 PRO A CA 1
ATOM 724 C C . PRO A 1 96 ? 8.322 -6.331 -16.108 1.00 91.88 96 PRO A C 1
ATOM 726 O O . PRO A 1 96 ? 8.907 -5.782 -15.172 1.00 91.88 96 PRO A O 1
ATOM 729 N N . GLU A 1 97 ? 8.745 -7.479 -16.630 1.00 89.12 97 GLU A N 1
ATOM 730 C CA . GLU A 1 97 ? 9.917 -8.235 -16.168 1.00 89.12 97 GLU A CA 1
ATOM 731 C C . GLU A 1 97 ? 11.250 -7.593 -16.595 1.00 89.12 97 GLU A C 1
ATOM 733 O O . GLU A 1 97 ? 12.311 -7.892 -16.047 1.00 89.12 97 GLU A O 1
ATOM 738 N N . THR A 1 98 ? 11.191 -6.723 -17.600 1.00 91.00 98 THR A N 1
ATOM 739 C CA . THR A 1 98 ? 12.290 -5.923 -18.147 1.00 91.00 98 THR A CA 1
ATOM 740 C C . THR A 1 98 ? 11.885 -4.457 -18.156 1.00 91.00 98 THR A C 1
ATOM 742 O O . THR A 1 98 ? 10.702 -4.157 -18.057 1.00 91.00 98 THR A O 1
ATOM 745 N N . TYR A 1 99 ? 12.850 -3.545 -18.304 1.00 92.44 99 TYR A N 1
ATOM 746 C CA . TYR A 1 99 ? 12.556 -2.112 -18.351 1.00 92.44 99 TYR A CA 1
ATOM 747 C C . TYR A 1 99 ? 11.697 -1.740 -19.569 1.00 92.44 99 TYR A C 1
ATOM 749 O O . TYR A 1 99 ? 12.203 -1.732 -20.691 1.00 92.44 99 TYR A O 1
ATOM 757 N N . ASP A 1 100 ? 10.417 -1.440 -19.334 1.00 94.12 100 ASP A N 1
ATOM 758 C CA . ASP A 1 100 ? 9.451 -1.035 -20.363 1.00 94.12 100 ASP A CA 1
ATOM 759 C C . ASP A 1 100 ? 8.426 -0.018 -19.805 1.00 94.12 100 ASP A C 1
ATOM 761 O O . ASP A 1 100 ? 7.423 -0.395 -19.188 1.00 94.12 100 ASP A O 1
ATOM 765 N N . PRO A 1 101 ? 8.657 1.290 -20.024 1.00 93.56 101 PRO A N 1
ATOM 766 C CA . PRO A 1 101 ? 7.745 2.347 -19.582 1.00 93.56 101 PRO A CA 1
ATOM 767 C C . PRO A 1 101 ? 6.358 2.314 -20.244 1.00 93.56 101 PRO A C 1
ATOM 769 O O . PRO A 1 101 ? 5.387 2.793 -19.658 1.00 93.56 101 PRO A O 1
ATOM 772 N N . GLN A 1 102 ? 6.224 1.761 -21.456 1.00 94.31 102 GLN A N 1
ATOM 773 C CA . GLN A 1 102 ? 4.915 1.658 -22.109 1.00 94.31 102 GLN A CA 1
ATOM 774 C C . GLN A 1 102 ? 4.098 0.504 -21.535 1.00 94.31 102 GLN A C 1
ATOM 776 O O . GLN A 1 102 ? 2.900 0.664 -21.299 1.00 94.31 102 GLN A O 1
ATOM 781 N N . ALA A 1 103 ? 4.735 -0.636 -21.261 1.00 94.25 103 ALA A N 1
ATOM 782 C CA . ALA A 1 103 ? 4.084 -1.736 -20.558 1.00 94.25 103 ALA A CA 1
ATOM 783 C C . ALA A 1 103 ? 3.643 -1.317 -19.146 1.00 94.25 103 ALA A C 1
ATOM 785 O O . ALA A 1 103 ? 2.552 -1.683 -18.713 1.00 94.25 103 ALA A O 1
ATOM 786 N N . GLU A 1 104 ? 4.436 -0.492 -18.452 1.00 94.62 104 GLU A N 1
ATOM 787 C CA . GLU A 1 104 ? 4.038 0.112 -17.175 1.00 94.62 104 GLU A CA 1
ATOM 788 C C . GLU A 1 104 ? 2.747 0.938 -17.308 1.00 94.62 104 GLU A C 1
ATOM 790 O O . GLU A 1 104 ? 1.806 0.753 -16.537 1.00 94.62 104 GLU A O 1
ATOM 795 N N . GLN A 1 105 ? 2.669 1.816 -18.313 1.00 94.81 105 GLN A N 1
ATOM 796 C CA . GLN A 1 105 ? 1.481 2.631 -18.571 1.00 94.81 105 GLN A CA 1
ATOM 797 C C . GLN A 1 105 ? 0.247 1.761 -18.862 1.00 94.81 105 GLN A C 1
ATOM 799 O O . GLN A 1 105 ? -0.840 2.029 -18.347 1.00 94.81 105 GLN A O 1
ATOM 804 N N . GLN A 1 106 ? 0.392 0.717 -19.679 1.00 94.81 106 GLN A N 1
ATOM 805 C CA . GLN A 1 106 ? -0.701 -0.208 -19.994 1.00 94.81 106 GLN A CA 1
ATOM 806 C C . GLN A 1 106 ? -1.207 -0.920 -18.739 1.00 94.81 106 GLN A C 1
ATOM 808 O O . GLN A 1 106 ? -2.416 -1.038 -18.534 1.00 94.81 106 GLN A O 1
ATOM 813 N N . GLU A 1 107 ? -0.290 -1.334 -17.869 1.00 94.75 107 GLU A N 1
ATOM 814 C CA . GLU A 1 107 ? -0.624 -1.977 -16.607 1.00 94.75 107 GLU A CA 1
ATOM 815 C C . GLU A 1 107 ? -1.333 -1.011 -15.647 1.00 94.75 107 GLU A C 1
ATOM 817 O O . GLU A 1 107 ? -2.326 -1.388 -15.024 1.00 94.75 107 GLU A O 1
ATOM 822 N N . LEU A 1 108 ? -0.927 0.264 -15.600 1.00 94.75 108 LEU A N 1
ATOM 823 C CA . LEU A 1 108 ? -1.657 1.296 -14.857 1.00 94.75 108 LEU A CA 1
ATOM 824 C C . LEU A 1 108 ? -3.107 1.423 -15.341 1.00 94.75 108 LEU A C 1
ATOM 826 O O . LEU A 1 108 ? -4.038 1.398 -14.535 1.00 94.75 108 LEU A O 1
ATOM 830 N N . HIS A 1 109 ? -3.312 1.517 -16.657 1.00 94.38 109 HIS A N 1
ATOM 831 C CA . HIS A 1 109 ? -4.651 1.600 -17.245 1.00 94.38 109 HIS A CA 1
ATOM 832 C C . HIS A 1 109 ? -5.481 0.349 -16.942 1.00 94.38 109 HIS A C 1
ATOM 834 O O . HIS A 1 109 ? -6.662 0.462 -16.599 1.00 94.38 109 HIS A O 1
ATOM 840 N N . ARG A 1 110 ? -4.863 -0.839 -17.003 1.00 95.31 110 ARG A N 1
ATOM 841 C CA . ARG A 1 110 ? -5.495 -2.104 -16.615 1.00 95.31 110 ARG A CA 1
ATOM 842 C C . ARG A 1 110 ? -5.983 -2.044 -15.172 1.00 95.31 110 ARG A C 1
ATOM 844 O O . ARG A 1 110 ? -7.146 -2.355 -14.929 1.00 95.31 110 ARG A O 1
ATOM 851 N N . LEU A 1 111 ? -5.127 -1.621 -14.239 1.00 95.12 111 LEU A N 1
ATOM 852 C CA . LEU A 1 111 ? -5.455 -1.522 -12.815 1.00 95.12 111 LEU A CA 1
ATOM 853 C C . LEU A 1 111 ? -6.596 -0.537 -12.538 1.00 95.12 111 LEU A C 1
ATOM 855 O O . LEU A 1 111 ? -7.489 -0.842 -11.749 1.00 95.12 111 LEU A O 1
ATOM 859 N N . ILE A 1 112 ? -6.592 0.623 -13.199 1.00 94.38 112 ILE A N 1
ATOM 860 C CA . ILE A 1 112 ? -7.650 1.637 -13.066 1.00 94.38 112 ILE A CA 1
ATOM 861 C C . ILE A 1 112 ? -9.004 1.092 -13.554 1.00 94.38 112 ILE A C 1
ATOM 863 O O . ILE A 1 112 ? -10.047 1.428 -12.988 1.00 94.38 112 ILE A O 1
ATOM 867 N N . GLY A 1 113 ? -8.993 0.234 -14.579 1.00 94.75 113 GLY A N 1
ATOM 868 C CA . GLY A 1 113 ? -10.186 -0.396 -15.146 1.00 94.75 113 GLY A CA 1
ATOM 869 C C . GLY A 1 113 ? -10.745 -1.589 -14.358 1.00 94.75 113 GLY A C 1
ATOM 870 O O . GLY A 1 113 ? -11.812 -2.092 -14.716 1.00 94.75 113 GLY A O 1
ATOM 871 N N . LEU A 1 114 ? -10.064 -2.065 -13.309 1.00 94.12 114 LEU A N 1
ATOM 872 C CA . LEU A 1 114 ? -10.502 -3.238 -12.547 1.00 94.12 114 LEU A CA 1
ATOM 873 C C . LEU A 1 114 ? -11.806 -2.994 -11.773 1.00 94.12 114 LEU A C 1
ATOM 875 O O . LEU A 1 114 ? -12.084 -1.905 -11.266 1.00 94.12 114 LEU A O 1
ATOM 879 N N . GLN A 1 115 ? -12.589 -4.066 -11.639 1.00 92.81 115 GLN A N 1
ATOM 880 C CA . GLN A 1 115 ? -13.751 -4.140 -10.757 1.00 92.81 115 GLN A CA 1
ATOM 881 C C . GLN A 1 115 ? -13.624 -5.386 -9.859 1.00 92.81 115 GLN A C 1
ATOM 883 O O . GLN A 1 115 ? -13.524 -6.493 -10.393 1.00 92.81 115 GLN A O 1
ATOM 888 N N . PRO A 1 116 ? -13.616 -5.244 -8.518 1.00 90.44 116 PRO A N 1
ATOM 889 C CA . PRO A 1 116 ? -13.662 -3.988 -7.761 1.00 90.44 116 PRO A CA 1
ATOM 890 C C . PRO A 1 116 ? -12.422 -3.114 -7.998 1.00 90.44 116 PRO A C 1
ATOM 892 O O . PRO A 1 116 ? -11.352 -3.624 -8.337 1.00 90.44 116 PRO A O 1
ATOM 895 N N . LYS A 1 117 ? -12.581 -1.794 -7.823 1.00 92.75 117 LYS A N 1
ATOM 896 C CA . LYS A 1 117 ? -11.454 -0.863 -7.930 1.00 92.75 117 LYS A CA 1
ATOM 897 C C . LYS A 1 117 ? -10.414 -1.175 -6.845 1.00 92.75 117 LYS A C 1
ATOM 899 O O . LYS A 1 117 ? -10.807 -1.523 -5.728 1.00 92.75 117 LYS A O 1
ATOM 904 N N . PRO A 1 118 ? -9.112 -1.035 -7.142 1.00 95.12 118 PRO A N 1
ATOM 905 C CA . PRO A 1 118 ? -8.077 -1.139 -6.122 1.00 95.12 118 PRO A CA 1
ATOM 906 C C . PRO A 1 118 ? -8.273 -0.071 -5.039 1.00 95.12 118 PRO A C 1
ATOM 908 O O . PRO A 1 118 ? -8.701 1.046 -5.331 1.00 95.12 118 PRO A O 1
ATOM 911 N N . ALA A 1 119 ? -7.930 -0.411 -3.796 1.00 95.12 119 ALA A N 1
ATOM 912 C CA . ALA A 1 119 ? -7.964 0.524 -2.670 1.00 95.12 119 ALA A CA 1
ATOM 913 C C . ALA A 1 119 ? -6.870 1.597 -2.800 1.00 95.12 119 ALA A C 1
ATOM 915 O O . ALA A 1 119 ? -7.047 2.734 -2.369 1.00 95.12 119 ALA A O 1
ATOM 916 N N . GLY A 1 120 ? -5.752 1.250 -3.442 1.00 94.31 120 GLY A N 1
ATOM 917 C CA . GLY A 1 120 ? -4.694 2.189 -3.785 1.00 94.31 120 GLY A CA 1
ATOM 918 C C . GLY A 1 120 ? -3.703 1.611 -4.790 1.00 94.31 120 GLY A C 1
ATOM 919 O O . GLY A 1 120 ? -3.507 0.397 -4.872 1.00 94.31 120 GLY A O 1
ATOM 920 N N . ILE A 1 121 ? -3.068 2.497 -5.554 1.00 95.56 121 ILE A N 1
ATOM 921 C CA . ILE A 1 121 ? -2.007 2.155 -6.502 1.00 95.56 121 ILE A CA 1
ATOM 922 C C . ILE A 1 121 ? -0.801 3.031 -6.164 1.00 95.56 121 ILE A C 1
ATOM 924 O O . ILE A 1 121 ? -0.878 4.257 -6.221 1.00 95.56 121 ILE A O 1
ATOM 928 N N . LEU A 1 122 ? 0.304 2.401 -5.784 1.00 95.19 122 LEU A N 1
ATOM 929 C CA . LEU A 1 122 ? 1.607 3.025 -5.632 1.00 95.19 122 LEU A CA 1
ATOM 930 C C . LEU A 1 122 ? 2.311 2.914 -6.980 1.00 95.19 122 LEU A C 1
ATOM 932 O O . LEU A 1 122 ? 2.490 1.809 -7.482 1.00 95.19 122 LEU A O 1
ATOM 936 N N . VAL A 1 123 ? 2.699 4.038 -7.571 1.00 93.88 123 VAL A N 1
ATOM 937 C CA . VAL A 1 123 ? 3.325 4.063 -8.898 1.00 93.88 123 VAL A CA 1
ATOM 938 C C . VAL A 1 123 ? 4.732 4.621 -8.774 1.00 93.88 123 VAL A C 1
ATOM 940 O O . VAL A 1 123 ? 4.928 5.673 -8.164 1.00 93.88 123 VAL A O 1
ATOM 943 N N . SER A 1 124 ? 5.700 3.932 -9.369 1.00 92.69 124 SER A N 1
ATOM 944 C CA . SER A 1 124 ? 7.046 4.451 -9.578 1.00 92.69 124 SER A CA 1
ATOM 945 C C . SER A 1 124 ? 7.273 4.750 -11.058 1.00 92.69 124 SER A C 1
ATOM 947 O O . SER A 1 124 ? 7.888 3.935 -11.746 1.00 92.69 124 SER A O 1
ATOM 949 N N . PRO A 1 125 ? 6.829 5.921 -11.537 1.00 91.44 125 PRO A N 1
ATOM 950 C CA . PRO A 1 125 ? 6.785 6.213 -12.960 1.00 91.44 125 PRO A CA 1
ATOM 951 C C . PRO A 1 125 ? 8.187 6.194 -13.570 1.00 91.44 125 PRO A C 1
ATOM 953 O O . PRO A 1 125 ? 9.067 6.947 -13.144 1.00 91.44 125 PRO A O 1
ATOM 956 N N . ALA A 1 126 ? 8.393 5.362 -14.590 1.00 90.56 126 ALA A N 1
ATOM 957 C CA . ALA A 1 126 ? 9.658 5.335 -15.318 1.00 90.56 126 ALA A CA 1
ATOM 958 C C . ALA A 1 126 ? 9.811 6.502 -16.298 1.00 90.56 126 ALA A C 1
ATOM 960 O O . ALA A 1 126 ? 10.923 6.994 -16.483 1.00 90.56 126 ALA A O 1
ATOM 961 N N . ASP A 1 127 ? 8.704 6.956 -16.890 1.00 91.12 127 ASP A N 1
ATOM 962 C CA . ASP A 1 127 ? 8.647 8.165 -17.708 1.00 91.12 127 ASP A CA 1
ATOM 963 C C . ASP A 1 127 ? 7.407 8.999 -17.327 1.00 91.12 127 ASP A C 1
ATOM 965 O O . ASP A 1 127 ? 6.273 8.590 -17.601 1.00 91.12 127 ASP A O 1
ATOM 969 N N . PRO A 1 128 ? 7.578 10.188 -16.719 1.00 87.81 128 PRO A N 1
ATOM 970 C CA . PRO A 1 128 ? 6.456 11.045 -16.346 1.00 87.81 128 PRO A CA 1
ATOM 971 C C . PRO A 1 128 ? 5.675 11.559 -17.560 1.00 87.81 128 PRO A C 1
ATOM 973 O O . PRO A 1 128 ? 4.515 11.948 -17.427 1.00 87.81 128 PRO A O 1
ATOM 976 N N . ALA A 1 129 ? 6.274 11.585 -18.754 1.00 90.31 129 ALA A N 1
ATOM 977 C CA . ALA A 1 129 ? 5.588 12.045 -19.947 1.00 90.31 129 ALA A CA 1
ATOM 978 C C . ALA A 1 129 ? 4.471 11.088 -20.384 1.00 90.31 129 ALA A C 1
ATOM 980 O O . ALA A 1 129 ? 3.478 11.582 -20.925 1.00 90.31 129 ALA A O 1
ATOM 981 N N . LEU A 1 130 ? 4.631 9.785 -20.117 1.00 87.75 130 LEU A N 1
ATOM 982 C CA . LEU A 1 130 ? 3.672 8.720 -20.423 1.00 87.75 130 LEU A CA 1
ATOM 983 C C . LEU A 1 130 ? 2.554 8.595 -19.378 1.00 87.75 130 LEU A C 1
ATOM 985 O O . LEU A 1 130 ? 1.512 8.021 -19.666 1.00 87.75 130 LEU A O 1
ATOM 989 N N . MET A 1 131 ? 2.735 9.150 -18.182 1.00 81.75 131 MET A N 1
ATOM 990 C CA . MET A 1 131 ? 1.791 9.012 -17.062 1.00 81.75 131 MET A CA 1
ATOM 991 C C . MET A 1 131 ? 0.798 10.180 -16.953 1.00 81.75 131 MET A C 1
ATOM 993 O O . MET A 1 131 ? 0.335 10.498 -15.858 1.00 81.75 131 MET A O 1
ATOM 997 N N . LYS A 1 132 ? 0.521 10.851 -18.075 1.00 74.44 132 LYS A N 1
ATOM 998 C CA . LYS A 1 132 ? -0.473 11.930 -18.153 1.00 74.44 132 LYS A CA 1
ATOM 999 C C . LYS A 1 132 ? -1.878 11.403 -18.394 1.00 74.44 132 LYS A C 1
ATOM 1001 O O . LYS A 1 132 ? -1.998 10.353 -19.060 1.00 74.44 132 LYS A O 1
#